Protein AF-A0A1X3DAI5-F1 (afdb_monomer_lite)

pLDDT: mean 75.9, std 15.2, range [42.44, 95.56]

Organism: NCBI:txid1931275

Sequence (171 aa):
MTIMQQTVLRLVSFFSVFVLSLSLSACGNAISAEERADYEKIGEAVKASGLNGDSQKEFEQKFAAARNNEEVSAVAFEAAEKLEIMASQLKAFQPQSEKGTIMHGHFLRGSSKGAALMRRFAEADGNDTQALKEIEAELETANQEIEQGLVLFIEMTARNILQTATDQNGK

Foldseek 3Di:
DDLLLVLQLLLLVLLQVLAVLLVPLDDFPPFDPLRNVLSVLLSVLLVQLVRHNCSSVVLNVQCVPDDDLLSNLVSLQNLLSSLVSSLVSLVVDDRDDPLSNLLSVLSNQLSVQSSVLSNQSSVDDPPPPVSSVVSSVSNVVSRVSNVVSSVSSCVSRVVRVVVVVVVVVVD

Radius of gyration: 17.98 Å; chains: 1; bounding box: 48×28×53 Å

Secondary structure (DSSP, 8-state):
--HHHHHHHHHHHHHHHHHHHHTTTT--TTS-HHHHHHHHHHHHHHHHTT--TTHHHHHHHHHHH--SHHHHHHHHHHHHHHHHHHHHHHHH---SSHHHHHHHHHHHHHHHHHHHHHHHHHHS-TT-HHHHHHHHHHHHHHHHHHHHHHHHHHHHHHHHHHHHHHHHS--

Structure (mmCIF, N/CA/C/O backbone):
data_AF-A0A1X3DAI5-F1
#
_entry.id   AF-A0A1X3DAI5-F1
#
loop_
_atom_s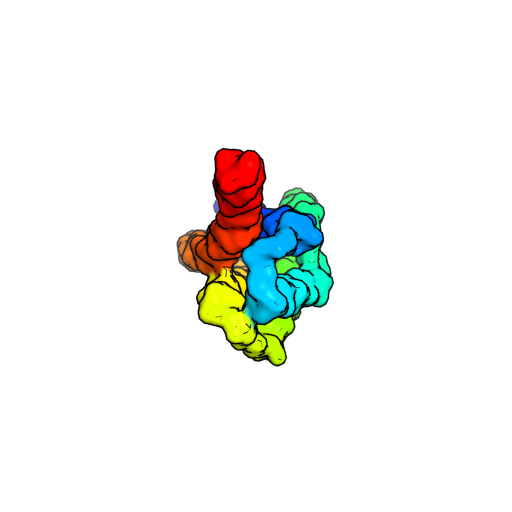ite.group_PDB
_atom_site.id
_atom_site.type_symbol
_atom_site.label_atom_id
_atom_site.label_alt_id
_atom_site.label_comp_id
_atom_site.label_asym_id
_atom_site.label_entity_id
_atom_site.label_seq_id
_atom_site.pdbx_PDB_ins_code
_atom_site.Cartn_x
_atom_site.Cartn_y
_atom_site.Cartn_z
_atom_site.occupancy
_atom_site.B_iso_or_equiv
_atom_site.auth_seq_id
_atom_site.auth_comp_id
_atom_site.auth_asym_id
_atom_site.auth_atom_id
_atom_site.pdbx_PDB_model_num
ATOM 1 N N . MET A 1 1 ? -4.116 13.380 22.086 1.00 50.62 1 MET A N 1
ATOM 2 C CA . MET A 1 1 ? -4.208 12.468 20.931 1.00 50.62 1 MET A CA 1
ATOM 3 C C . MET A 1 1 ? -4.112 11.058 21.483 1.00 50.62 1 MET A C 1
ATOM 5 O O . MET A 1 1 ? -3.209 10.816 22.276 1.00 50.62 1 MET A O 1
ATOM 9 N N . THR A 1 2 ? -5.091 10.195 21.218 1.00 58.91 2 THR A N 1
ATOM 10 C CA . THR A 1 2 ? -5.100 8.815 21.742 1.00 58.91 2 THR A CA 1
ATOM 11 C C . THR A 1 2 ? -4.140 7.931 20.938 1.00 58.91 2 THR A C 1
ATOM 13 O O . THR A 1 2 ? -3.831 8.262 19.795 1.00 58.91 2 THR A O 1
ATOM 16 N N . ILE A 1 3 ? -3.678 6.806 21.505 1.00 57.09 3 ILE A N 1
ATOM 17 C CA . ILE A 1 3 ? -2.836 5.823 20.784 1.00 57.09 3 ILE A CA 1
ATOM 18 C C . ILE A 1 3 ? -3.513 5.416 19.466 1.00 57.09 3 ILE A C 1
ATOM 20 O O . ILE A 1 3 ? -2.889 5.455 18.415 1.00 57.09 3 ILE A O 1
ATOM 24 N N . MET A 1 4 ? -4.828 5.190 19.509 1.00 54.03 4 MET A N 1
ATOM 25 C CA . MET A 1 4 ? -5.672 4.916 18.345 1.00 54.03 4 MET A CA 1
ATOM 26 C C . MET A 1 4 ? -5.568 5.991 17.246 1.00 54.03 4 MET A C 1
ATOM 28 O O . MET A 1 4 ? -5.364 5.657 16.086 1.00 54.03 4 MET A O 1
ATOM 32 N N . GLN A 1 5 ? -5.627 7.284 17.587 1.00 52.22 5 GLN A N 1
ATOM 33 C CA . GLN A 1 5 ? -5.475 8.374 16.607 1.00 52.22 5 GLN A CA 1
ATOM 34 C C . GLN A 1 5 ? -4.058 8.456 16.014 1.00 52.22 5 GLN A C 1
ATOM 36 O O . GLN A 1 5 ? -3.887 8.898 14.881 1.00 52.22 5 GLN A O 1
ATOM 41 N N . GLN A 1 6 ? -3.040 8.038 16.769 1.00 59.56 6 GLN A N 1
ATOM 42 C CA . GLN A 1 6 ? -1.635 8.099 16.367 1.00 59.56 6 GLN A CA 1
ATOM 43 C C . GLN A 1 6 ? -1.246 6.931 15.444 1.00 59.56 6 GLN A C 1
ATOM 45 O O . GLN A 1 6 ? -0.566 7.152 14.441 1.00 59.56 6 GLN A O 1
ATOM 50 N N . THR A 1 7 ? -1.747 5.723 15.725 1.00 58.25 7 THR A N 1
ATOM 51 C CA . THR A 1 7 ? -1.626 4.540 14.855 1.00 58.25 7 THR A CA 1
ATOM 52 C C . THR A 1 7 ? -2.315 4.782 13.510 1.00 58.25 7 THR A C 1
ATOM 54 O O . THR A 1 7 ? -1.754 4.499 12.456 1.00 58.25 7 THR A O 1
ATOM 57 N N . VAL A 1 8 ? -3.493 5.406 13.538 1.00 54.94 8 VAL A N 1
ATOM 58 C CA . VAL A 1 8 ? -4.277 5.762 12.350 1.00 54.94 8 VAL A CA 1
ATOM 59 C C . VAL A 1 8 ? -3.587 6.808 11.470 1.00 54.94 8 VAL A C 1
ATOM 61 O O . VAL A 1 8 ? -3.548 6.649 10.254 1.00 54.94 8 VAL A O 1
ATOM 64 N N . LEU A 1 9 ? -2.987 7.855 12.048 1.00 57.84 9 LEU A N 1
ATOM 65 C CA . LEU A 1 9 ? -2.268 8.856 11.250 1.00 57.84 9 LEU A CA 1
ATOM 66 C C . LEU A 1 9 ? -1.076 8.229 10.506 1.00 57.84 9 LEU A C 1
ATOM 68 O O . LEU A 1 9 ? -0.868 8.506 9.329 1.00 57.84 9 LEU A O 1
ATOM 72 N N . ARG A 1 10 ? -0.335 7.328 11.169 1.00 62.19 10 ARG A N 1
ATOM 73 C CA . ARG A 1 10 ? 0.775 6.582 10.550 1.00 62.19 10 ARG A CA 1
ATOM 74 C C . ARG A 1 10 ? 0.301 5.613 9.463 1.00 62.19 10 ARG A C 1
ATOM 76 O O . ARG A 1 10 ? 0.975 5.487 8.446 1.00 62.19 10 ARG A O 1
ATOM 83 N N . LEU A 1 11 ? -0.866 4.989 9.645 1.00 58.78 11 LEU A N 1
ATOM 84 C CA . LEU A 1 11 ? -1.534 4.136 8.648 1.00 58.78 11 LEU A CA 1
ATOM 85 C C . LEU A 1 11 ? -1.881 4.895 7.358 1.00 58.78 11 LEU A C 1
ATOM 87 O O . LEU A 1 11 ? -1.797 4.324 6.273 1.00 58.78 11 LEU A O 1
ATOM 91 N N . VAL A 1 12 ? -2.239 6.178 7.453 1.00 53.12 12 VAL A N 1
ATOM 92 C CA . VAL A 1 12 ? -2.705 6.969 6.304 1.00 53.12 12 VAL A CA 1
ATOM 93 C C . VAL A 1 12 ? -1.604 7.755 5.608 1.00 53.12 12 VAL A C 1
ATOM 95 O O . VAL A 1 12 ? -1.564 7.783 4.375 1.00 53.12 12 VAL A O 1
ATOM 98 N N . SER A 1 13 ? -0.691 8.368 6.371 1.00 55.00 13 SER A N 1
ATOM 99 C CA . SER A 1 13 ? 0.462 9.091 5.813 1.00 55.00 13 SER A CA 1
ATOM 100 C C . SER A 1 13 ? 1.354 8.196 4.949 1.00 55.00 13 SER A C 1
ATOM 102 O O . SER A 1 13 ? 2.213 8.679 4.221 1.00 55.00 13 SER A O 1
ATOM 104 N N . PHE A 1 14 ? 1.139 6.888 5.015 1.00 54.09 14 PHE A N 1
ATOM 105 C CA . PHE A 1 14 ? 1.876 5.912 4.260 1.00 54.09 14 PHE A CA 1
ATOM 106 C C . PHE A 1 14 ? 1.381 5.698 2.811 1.00 54.09 14 PHE A C 1
ATOM 108 O O . PHE A 1 14 ? 2.183 5.501 1.898 1.00 54.09 14 PHE A O 1
ATOM 115 N N . PHE A 1 15 ? 0.076 5.822 2.544 1.00 53.81 15 PHE A N 1
ATOM 116 C CA . PHE A 1 15 ? -0.482 5.597 1.197 1.00 53.81 15 PHE A CA 1
ATOM 117 C C . PHE A 1 15 ? -0.288 6.753 0.222 1.00 53.81 15 PHE A C 1
ATOM 119 O O . PHE A 1 15 ? -0.558 6.634 -0.969 1.00 53.81 15 PHE A O 1
ATOM 126 N N . SER A 1 16 ? 0.204 7.876 0.712 1.00 50.81 16 SER A N 1
ATOM 127 C CA . SER A 1 16 ? 0.260 9.133 -0.015 1.00 50.81 16 SER A CA 1
ATOM 128 C C . SER A 1 16 ? 1.533 9.380 -0.789 1.00 50.81 16 SER A C 1
ATOM 130 O O . SER A 1 16 ? 1.503 9.825 -1.938 1.00 50.81 16 SER A O 1
ATOM 132 N N . VAL A 1 17 ? 2.653 9.022 -0.167 1.00 51.19 17 VAL A N 1
ATOM 133 C CA . VAL A 1 17 ? 3.988 9.017 -0.760 1.00 51.19 17 VAL A CA 1
ATOM 134 C C . VAL A 1 17 ? 3.982 8.132 -2.012 1.00 51.19 17 VAL A C 1
ATOM 136 O O . VAL A 1 17 ? 4.620 8.439 -3.021 1.00 51.19 17 VAL A O 1
ATOM 139 N N . PHE A 1 18 ? 3.162 7.081 -1.980 1.00 55.34 18 PHE A N 1
ATOM 140 C CA . PHE A 1 18 ? 2.951 6.143 -3.068 1.00 55.34 18 PHE A CA 1
ATOM 141 C C . PHE A 1 18 ? 2.242 6.730 -4.299 1.00 55.34 18 PHE A C 1
ATOM 143 O O . PHE A 1 18 ? 2.578 6.359 -5.421 1.00 55.34 18 PHE A O 1
ATOM 150 N N . VAL A 1 19 ? 1.300 7.668 -4.146 1.00 55.62 19 VAL A N 1
ATOM 151 C CA . VAL A 1 19 ? 0.568 8.179 -5.318 1.00 55.62 19 VAL A CA 1
ATOM 152 C C . VAL A 1 19 ? 1.207 9.421 -5.942 1.00 55.62 19 VAL A C 1
ATOM 154 O O . VAL A 1 19 ? 1.168 9.605 -7.163 1.00 55.62 19 VAL A O 1
ATOM 157 N N . LEU A 1 20 ? 1.881 10.244 -5.137 1.00 50.94 20 LEU A N 1
ATOM 158 C CA . LEU A 1 20 ? 2.673 11.372 -5.642 1.00 50.94 20 LEU A CA 1
ATOM 159 C C . LEU A 1 20 ? 3.812 10.912 -6.568 1.00 50.94 20 LEU A C 1
ATOM 161 O O . LEU A 1 20 ? 4.095 11.559 -7.572 1.00 50.94 20 LEU A O 1
ATOM 165 N N . SER A 1 21 ? 4.415 9.761 -6.281 1.00 53.50 21 SER A N 1
ATOM 166 C CA . SER A 1 21 ? 5.509 9.172 -7.063 1.00 53.50 21 SER A CA 1
ATOM 167 C C . SER A 1 21 ? 5.053 8.564 -8.398 1.00 53.50 21 SER A C 1
ATOM 169 O O . SER A 1 21 ? 5.738 8.731 -9.403 1.00 53.50 21 SER A O 1
ATOM 171 N N . LEU A 1 22 ? 3.861 7.966 -8.469 1.00 53.69 22 LEU A N 1
ATOM 172 C CA . LEU A 1 22 ? 3.293 7.437 -9.725 1.00 53.69 22 LEU A CA 1
ATOM 173 C C . LEU A 1 22 ? 2.755 8.520 -10.667 1.00 53.69 22 LEU A C 1
ATOM 175 O O . LEU A 1 22 ? 2.555 8.287 -11.858 1.00 53.69 22 LEU A O 1
ATOM 179 N N . SER A 1 23 ? 2.536 9.724 -10.142 1.00 49.44 23 SER A N 1
ATOM 180 C CA . SER A 1 23 ? 2.170 10.899 -10.937 1.00 49.44 23 SER A CA 1
ATOM 181 C C . SER A 1 23 ? 3.362 11.459 -11.732 1.00 49.44 23 SER A C 1
ATOM 183 O O . SER A 1 23 ? 3.168 12.193 -12.699 1.00 49.44 23 SER A O 1
ATOM 185 N N . LEU A 1 24 ? 4.598 11.112 -11.349 1.00 49.22 24 LEU A N 1
ATOM 186 C CA . LEU A 1 24 ? 5.840 11.628 -11.940 1.00 49.22 24 LEU A CA 1
ATOM 187 C C . LEU A 1 24 ? 6.337 10.818 -13.161 1.00 49.22 24 LEU A C 1
ATOM 189 O O . LEU A 1 24 ? 7.351 11.172 -13.758 1.00 49.22 24 LEU A O 1
ATOM 193 N N . SER A 1 25 ? 5.636 9.756 -13.578 1.00 50.66 25 SER A N 1
ATOM 194 C CA . SER A 1 25 ? 6.167 8.733 -14.502 1.00 50.66 25 SER A CA 1
ATOM 195 C C . SER A 1 25 ? 5.997 8.986 -16.010 1.00 50.66 25 SER A C 1
ATOM 197 O O . SER A 1 25 ? 6.314 8.099 -16.797 1.00 50.66 25 SER A O 1
ATOM 199 N N . ALA A 1 26 ? 5.509 10.143 -16.468 1.00 44.69 26 ALA A N 1
ATOM 200 C CA . ALA A 1 26 ? 5.225 10.336 -17.903 1.00 44.69 26 ALA A CA 1
ATOM 201 C C . ALA A 1 26 ? 6.373 10.947 -18.737 1.00 44.69 26 ALA A C 1
ATOM 203 O O . ALA A 1 26 ? 6.236 11.060 -19.955 1.00 44.69 26 ALA A O 1
ATOM 204 N N . CYS A 1 27 ? 7.503 11.336 -18.136 1.00 46.62 27 CYS A N 1
ATOM 205 C CA . CYS A 1 27 ? 8.513 12.151 -18.825 1.00 46.62 27 CYS A CA 1
ATOM 206 C C . CYS A 1 27 ? 9.932 11.564 -18.721 1.00 46.62 27 CYS A C 1
ATOM 208 O O . CYS A 1 27 ? 10.752 12.037 -17.938 1.00 46.62 27 CYS A O 1
ATOM 210 N N . GLY A 1 28 ? 10.265 10.564 -19.543 1.00 45.03 28 GLY A N 1
ATOM 211 C CA . GLY A 1 28 ? 11.659 10.138 -19.704 1.00 45.03 28 GLY A CA 1
ATOM 212 C C . GLY A 1 28 ? 11.916 9.331 -20.974 1.00 45.03 28 GLY A C 1
ATOM 213 O O . GLY A 1 28 ? 11.310 8.287 -21.181 1.00 45.03 28 GLY A O 1
ATOM 214 N N . ASN A 1 29 ? 12.847 9.796 -21.810 1.00 50.28 29 ASN A N 1
ATOM 215 C CA . ASN A 1 29 ? 13.205 9.188 -23.101 1.00 50.28 29 ASN A CA 1
ATOM 216 C C . ASN A 1 29 ? 14.272 8.069 -22.989 1.00 50.28 29 ASN A C 1
ATOM 218 O O . ASN A 1 29 ? 14.832 7.677 -24.008 1.00 50.28 29 ASN A O 1
ATOM 222 N N . ALA A 1 30 ? 14.582 7.575 -21.780 1.00 53.69 30 ALA A N 1
ATOM 223 C CA . ALA A 1 30 ? 15.741 6.703 -21.514 1.00 53.69 30 ALA A CA 1
ATOM 224 C C . ALA A 1 30 ? 15.440 5.411 -20.717 1.00 53.69 30 ALA A C 1
ATOM 226 O O . ALA A 1 30 ? 16.368 4.753 -20.255 1.00 53.69 30 ALA A O 1
ATOM 227 N N . ILE A 1 31 ? 14.168 5.038 -20.549 1.00 69.00 31 ILE A N 1
ATOM 228 C CA . ILE A 1 31 ? 13.771 3.725 -20.006 1.00 69.00 31 ILE A CA 1
ATOM 229 C C . ILE A 1 31 ? 13.581 2.729 -21.153 1.00 69.00 31 ILE A C 1
ATOM 231 O O . ILE A 1 31 ? 13.141 3.123 -22.239 1.00 69.00 31 ILE A O 1
ATOM 235 N N . SER A 1 32 ? 13.916 1.452 -20.944 1.00 76.00 32 SER A N 1
ATOM 236 C CA . SER A 1 32 ? 13.644 0.433 -21.965 1.00 76.00 32 SER A CA 1
ATOM 237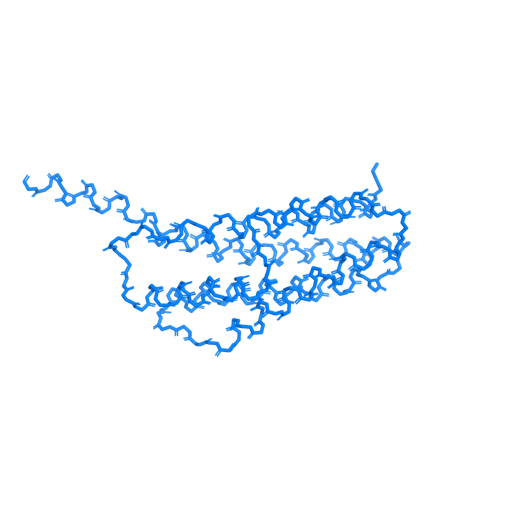 C C . SER A 1 32 ? 12.131 0.313 -22.208 1.00 76.00 32 SER A C 1
ATOM 239 O O . SER A 1 32 ? 11.316 0.682 -21.358 1.00 76.00 32 SER A O 1
ATOM 241 N N . ALA A 1 33 ? 11.730 -0.202 -23.374 1.00 80.38 33 ALA A N 1
ATOM 242 C CA . ALA A 1 33 ? 10.311 -0.427 -23.661 1.00 80.38 33 ALA A CA 1
ATOM 243 C C . ALA A 1 33 ? 9.660 -1.380 -22.637 1.00 80.38 33 ALA A C 1
ATOM 245 O O . ALA A 1 33 ? 8.508 -1.179 -22.261 1.00 80.38 33 ALA A O 1
ATOM 246 N N . GLU A 1 34 ? 10.419 -2.367 -22.154 1.00 84.50 34 GLU A N 1
ATOM 247 C CA . GLU A 1 34 ? 9.996 -3.327 -21.127 1.00 84.50 34 GLU A CA 1
ATOM 248 C C . GLU A 1 34 ? 9.825 -2.647 -19.762 1.00 84.50 34 GLU A C 1
ATOM 250 O O . GLU A 1 34 ? 8.784 -2.792 -19.129 1.00 84.50 34 GLU A O 1
ATOM 255 N N . GLU A 1 35 ? 10.800 -1.831 -19.338 1.00 81.62 35 GLU A N 1
ATOM 256 C CA . GLU A 1 35 ? 10.710 -1.056 -18.093 1.00 81.62 35 GLU A CA 1
ATOM 257 C C . GLU A 1 35 ? 9.497 -0.111 -18.136 1.00 81.62 35 GLU A C 1
ATOM 259 O O . GLU A 1 35 ? 8.737 -0.025 -17.173 1.00 81.62 35 GLU A O 1
ATOM 264 N N . ARG A 1 36 ? 9.259 0.546 -19.280 1.00 79.19 36 ARG A N 1
ATOM 265 C CA . ARG A 1 36 ? 8.082 1.397 -19.500 1.00 79.19 36 ARG A CA 1
ATOM 266 C C . ARG A 1 36 ? 6.766 0.637 -19.368 1.00 79.19 36 ARG A C 1
ATOM 268 O O . ARG A 1 36 ? 5.862 1.126 -18.694 1.00 79.19 36 ARG A O 1
ATOM 275 N N . ALA A 1 37 ? 6.662 -0.532 -19.992 1.00 84.56 37 ALA A N 1
ATOM 276 C CA . ALA A 1 37 ? 5.465 -1.359 -19.906 1.00 84.56 37 ALA A CA 1
ATOM 277 C C . ALA A 1 37 ? 5.192 -1.805 -18.459 1.00 84.56 37 ALA A C 1
ATOM 279 O O . ALA A 1 37 ? 4.051 -1.724 -17.999 1.00 84.56 37 ALA A O 1
ATOM 280 N N . ASP A 1 38 ? 6.234 -2.199 -17.719 1.00 86.94 38 ASP A N 1
ATOM 281 C CA . ASP A 1 38 ? 6.124 -2.578 -16.306 1.00 86.94 38 ASP A CA 1
ATOM 282 C C . ASP A 1 38 ? 5.616 -1.411 -15.445 1.00 86.94 38 ASP A C 1
ATOM 284 O O . ASP A 1 38 ? 4.745 -1.595 -14.592 1.00 86.94 38 ASP A O 1
ATOM 288 N N . TYR A 1 39 ? 6.096 -0.189 -15.696 1.00 79.69 39 TYR A N 1
ATOM 289 C CA . TYR A 1 39 ? 5.608 1.003 -14.999 1.00 79.69 39 TYR A CA 1
ATOM 290 C C . TYR A 1 39 ? 4.160 1.325 -15.289 1.00 79.69 39 TYR A C 1
ATOM 292 O O . TYR A 1 39 ? 3.403 1.622 -14.366 1.00 79.69 39 TYR A O 1
ATOM 300 N N . GLU A 1 40 ? 3.781 1.311 -16.565 1.00 81.75 40 GLU A N 1
ATOM 301 C CA . GLU A 1 40 ? 2.415 1.610 -16.972 1.00 81.75 40 GLU A CA 1
ATOM 302 C C . GLU A 1 40 ? 1.455 0.619 -16.303 1.00 81.75 40 GLU A C 1
ATOM 304 O O . GLU A 1 40 ? 0.439 1.040 -15.752 1.00 81.75 40 GLU A O 1
ATOM 309 N N . LYS A 1 41 ? 1.837 -0.662 -16.208 1.00 87.38 41 LYS A N 1
ATOM 310 C CA . LYS A 1 41 ? 1.068 -1.697 -15.501 1.00 87.38 41 LYS A CA 1
ATOM 311 C C . LYS A 1 41 ? 0.972 -1.471 -13.994 1.00 87.38 41 LYS A C 1
ATOM 313 O O . LYS A 1 41 ? -0.109 -1.622 -13.425 1.00 87.38 41 LYS A O 1
ATOM 318 N N . ILE A 1 42 ? 2.060 -1.069 -13.338 1.00 84.25 42 ILE A N 1
ATOM 319 C CA . ILE A 1 42 ? 2.022 -0.710 -11.911 1.00 84.25 42 ILE A CA 1
ATOM 320 C C . ILE A 1 42 ? 1.130 0.516 -11.701 1.00 84.25 42 ILE A C 1
ATOM 322 O O . ILE A 1 42 ? 0.275 0.507 -10.821 1.00 84.25 42 ILE A O 1
ATOM 326 N N . GLY A 1 43 ? 1.259 1.548 -12.535 1.00 80.12 43 GLY A N 1
ATOM 327 C CA . GLY A 1 43 ? 0.408 2.735 -12.478 1.00 80.12 43 GLY A CA 1
ATOM 328 C C . GLY A 1 43 ? -1.072 2.420 -12.724 1.00 80.12 43 GLY A C 1
ATOM 329 O O . GLY A 1 43 ? -1.940 2.973 -12.049 1.00 80.12 43 GLY A O 1
ATOM 330 N N . GLU A 1 44 ? -1.381 1.508 -13.648 1.00 85.25 44 GLU A N 1
ATOM 331 C CA . GLU A 1 44 ? -2.735 0.987 -13.876 1.00 85.25 44 GLU A CA 1
ATOM 332 C C . GLU A 1 44 ? -3.293 0.283 -12.634 1.00 85.25 44 GLU A C 1
ATOM 334 O O . GLU A 1 44 ? -4.436 0.548 -12.262 1.00 85.25 44 GLU A O 1
ATOM 339 N N . ALA A 1 45 ? -2.494 -0.545 -11.951 1.00 87.62 45 ALA A N 1
ATOM 340 C CA . ALA A 1 45 ? -2.909 -1.224 -10.721 1.00 87.62 45 ALA A CA 1
ATOM 341 C C . ALA A 1 45 ? -3.317 -0.237 -9.614 1.00 87.62 45 ALA A C 1
ATOM 343 O O . ALA A 1 45 ? -4.264 -0.484 -8.866 1.00 87.62 45 ALA A O 1
ATOM 344 N N . VAL A 1 46 ? -2.641 0.908 -9.540 1.00 81.50 46 VAL A N 1
ATOM 345 C CA . VAL A 1 46 ? -2.931 1.962 -8.555 1.00 81.50 46 VAL A CA 1
ATOM 346 C C . VAL A 1 46 ? -4.131 2.803 -8.945 1.00 81.50 46 VAL A C 1
ATOM 348 O O . VAL A 1 46 ? -4.972 3.120 -8.110 1.00 81.50 46 VAL A O 1
ATOM 351 N N . LYS A 1 47 ? -4.279 3.116 -10.232 1.00 83.19 47 LYS A N 1
ATOM 352 C CA . LYS A 1 47 ? -5.504 3.757 -10.721 1.00 83.19 47 LYS A CA 1
ATOM 353 C C . LYS A 1 47 ? -6.722 2.870 -10.464 1.00 83.19 47 LYS A C 1
ATOM 355 O O . LYS A 1 47 ? -7.759 3.373 -10.044 1.00 83.19 47 LYS A O 1
ATOM 360 N N . ALA A 1 48 ? -6.588 1.561 -10.671 1.00 88.25 48 ALA A N 1
ATOM 361 C CA . ALA A 1 48 ? -7.657 0.593 -10.457 1.00 88.25 48 ALA A CA 1
ATOM 362 C C . ALA A 1 48 ? -8.074 0.466 -8.983 1.00 88.25 48 ALA A C 1
ATOM 364 O O . ALA A 1 48 ? -9.252 0.240 -8.717 1.00 88.25 48 ALA A O 1
ATOM 365 N N . SER A 1 49 ? -7.161 0.662 -8.023 1.00 85.94 49 SER A N 1
ATOM 366 C CA . SER A 1 49 ? -7.531 0.730 -6.600 1.00 85.94 49 SER A CA 1
ATOM 367 C C . SER A 1 49 ? -8.247 2.023 -6.211 1.00 85.94 49 SER A C 1
ATOM 369 O O . SER A 1 49 ? -8.788 2.134 -5.108 1.00 85.94 49 SER A O 1
ATOM 371 N N . GLY A 1 50 ? -8.264 3.022 -7.095 1.00 84.38 50 GLY A N 1
ATOM 372 C CA . GLY A 1 50 ? -8.804 4.341 -6.796 1.00 84.38 50 GLY A CA 1
ATOM 373 C C . GLY A 1 50 ? -7.994 5.080 -5.730 1.00 84.38 50 GLY A C 1
ATOM 374 O O . GLY A 1 50 ? -8.573 5.896 -5.012 1.00 84.38 50 GLY A O 1
ATOM 375 N N . LEU A 1 51 ? -6.701 4.759 -5.589 1.00 79.69 51 LEU A N 1
ATOM 376 C CA . LEU A 1 51 ? -5.732 5.571 -4.856 1.00 79.69 51 LEU A CA 1
ATOM 377 C C . LEU A 1 51 ? -5.200 6.666 -5.794 1.00 79.69 51 LEU A C 1
ATOM 379 O O . LEU A 1 51 ? -4.814 6.400 -6.932 1.00 79.69 51 LEU A O 1
ATOM 383 N N . ASN A 1 52 ? -5.208 7.911 -5.328 1.00 74.94 52 ASN A N 1
ATOM 384 C CA . ASN A 1 52 ? -4.798 9.108 -6.064 1.00 74.94 52 ASN A CA 1
ATOM 385 C C . ASN A 1 52 ? -3.924 10.023 -5.169 1.00 74.94 52 ASN A C 1
ATOM 387 O O . ASN A 1 52 ? -3.712 9.736 -3.990 1.00 74.94 52 ASN A O 1
ATOM 391 N N . GLY A 1 53 ? -3.392 11.118 -5.728 1.00 68.81 53 GLY A N 1
ATOM 392 C CA . GLY A 1 53 ? -2.474 12.022 -5.016 1.00 68.81 53 GLY A CA 1
ATOM 393 C C . GLY A 1 53 ? -3.082 12.677 -3.771 1.00 68.81 53 GLY A C 1
ATOM 394 O O . GLY A 1 53 ? -2.349 13.056 -2.862 1.00 68.81 53 GLY A O 1
ATOM 395 N N . ASP A 1 54 ? -4.412 12.747 -3.704 1.00 75.25 54 ASP A N 1
ATOM 396 C CA . ASP A 1 54 ? -5.172 13.302 -2.588 1.00 75.25 54 ASP A CA 1
ATOM 397 C C . ASP A 1 54 ? -5.630 12.235 -1.584 1.00 75.25 54 ASP A C 1
ATOM 399 O O . ASP A 1 54 ? -6.071 12.588 -0.488 1.00 75.25 54 ASP A O 1
ATOM 403 N N . SER A 1 55 ? -5.482 10.938 -1.889 1.00 76.94 55 SER A N 1
ATOM 404 C CA . SER A 1 55 ? -5.972 9.854 -1.028 1.00 76.94 55 SER A CA 1
ATOM 405 C C . SER A 1 55 ? -5.404 9.908 0.390 1.00 76.94 55 SER A C 1
ATOM 407 O O . SER A 1 55 ? -6.113 9.547 1.325 1.00 76.94 55 SER A O 1
ATOM 409 N N . GLN A 1 56 ? -4.186 10.435 0.587 1.00 74.44 56 GLN A N 1
ATOM 410 C CA . GLN A 1 56 ? -3.672 10.735 1.934 1.00 74.44 56 GLN A CA 1
ATOM 411 C C . GLN A 1 56 ? -4.653 11.564 2.736 1.00 74.44 56 GLN A C 1
ATOM 413 O O . GLN A 1 56 ? -5.054 11.228 3.842 1.00 74.44 56 GLN A O 1
ATOM 418 N N . LYS A 1 57 ? -4.985 12.706 2.149 1.00 75.75 57 LYS A N 1
ATOM 419 C CA . LYS A 1 57 ? -5.671 13.791 2.800 1.00 75.75 57 LYS A CA 1
ATOM 420 C C . LYS A 1 57 ? -7.122 13.396 2.984 1.00 75.75 57 LYS A C 1
ATOM 422 O O . LYS A 1 57 ? -7.694 13.690 4.025 1.00 75.75 57 LYS A O 1
ATOM 427 N N . GLU A 1 58 ? -7.689 12.689 2.009 1.00 82.56 58 GLU A N 1
ATOM 428 C CA . GLU A 1 58 ? -9.017 12.091 2.110 1.00 82.56 58 GLU A CA 1
ATOM 429 C C . GLU A 1 58 ? -9.110 11.141 3.306 1.00 82.56 58 GLU A C 1
ATOM 431 O O . GLU A 1 58 ? -9.992 11.304 4.148 1.00 82.56 58 GLU A O 1
ATOM 436 N N . PHE A 1 59 ? -8.191 10.180 3.428 1.00 80.94 59 PHE A N 1
ATOM 437 C CA . PHE A 1 59 ? -8.203 9.250 4.552 1.00 80.94 59 PHE A CA 1
ATOM 438 C C . PHE A 1 59 ? -7.890 9.953 5.882 1.00 80.94 59 PHE A C 1
ATOM 440 O O . PHE A 1 59 ? -8.575 9.690 6.866 1.00 80.94 59 PHE A O 1
ATOM 447 N N . GLU A 1 60 ? -6.952 10.905 5.923 1.00 78.12 60 GLU A N 1
ATOM 448 C CA . GLU A 1 60 ? -6.637 11.684 7.130 1.00 78.12 60 GLU A CA 1
ATOM 449 C C . GLU A 1 60 ? -7.873 12.446 7.614 1.00 78.12 60 GLU A C 1
ATOM 451 O O . GLU A 1 60 ? -8.185 12.442 8.804 1.00 78.12 60 GLU A O 1
ATOM 456 N N . GLN A 1 61 ? -8.623 13.051 6.689 1.00 83.50 61 GLN A N 1
ATOM 457 C CA . GLN A 1 61 ? -9.875 13.738 6.991 1.00 83.50 61 GLN A CA 1
ATOM 458 C C . GLN A 1 61 ? -10.962 12.774 7.466 1.00 83.50 61 GLN A C 1
ATOM 460 O O . GLN A 1 61 ? -11.632 13.075 8.452 1.00 83.50 61 GLN A O 1
ATOM 465 N N . LYS A 1 62 ? -11.133 11.623 6.805 1.00 85.94 62 LYS A N 1
ATOM 466 C CA . LYS A 1 62 ? -12.118 10.603 7.201 1.00 85.94 62 LYS A CA 1
ATOM 467 C C . LYS A 1 62 ? -11.848 10.080 8.608 1.00 85.94 62 LYS A C 1
ATOM 469 O O . LYS A 1 62 ? -12.756 10.042 9.432 1.00 85.94 62 LYS A O 1
ATOM 474 N N . PHE A 1 63 ? -10.595 9.758 8.913 1.00 81.62 63 PHE A N 1
ATOM 475 C CA . PHE A 1 63 ? -10.200 9.303 10.240 1.00 81.62 63 PHE A CA 1
ATOM 476 C C . PHE A 1 63 ? -10.286 10.400 11.305 1.00 81.62 63 PHE A C 1
ATOM 478 O O . PHE A 1 63 ? -10.680 10.119 12.432 1.00 81.62 63 PHE A O 1
ATOM 485 N N . ALA A 1 64 ? -9.962 11.651 10.969 1.00 81.81 64 ALA A N 1
ATOM 486 C CA . ALA A 1 64 ? -10.141 12.776 11.887 1.00 81.81 64 ALA A CA 1
ATOM 487 C C . ALA A 1 64 ? -11.623 13.091 12.155 1.00 81.81 64 ALA A C 1
ATOM 489 O O . ALA A 1 64 ? -11.963 13.578 13.234 1.00 81.81 64 ALA A O 1
ATOM 490 N N . ALA A 1 65 ? -12.499 12.833 11.180 1.00 86.31 65 ALA A N 1
ATOM 491 C CA . ALA A 1 65 ? -13.940 13.025 11.302 1.00 86.31 65 ALA A CA 1
ATOM 492 C C . ALA A 1 65 ? -14.644 11.883 12.053 1.00 86.31 65 ALA A C 1
ATOM 494 O O . ALA A 1 65 ? -15.743 12.110 12.565 1.00 86.31 65 ALA A O 1
ATOM 495 N N . ALA A 1 66 ? -14.024 10.700 12.133 1.00 85.25 66 ALA A N 1
ATOM 496 C CA . ALA A 1 66 ? -14.563 9.540 12.830 1.00 85.25 66 ALA A CA 1
ATOM 497 C C . ALA A 1 66 ? -14.711 9.812 14.339 1.00 85.25 66 ALA A C 1
ATOM 499 O O . ALA A 1 66 ? -13.780 10.251 15.018 1.00 85.25 66 ALA A O 1
ATOM 500 N N . ARG A 1 67 ? -15.906 9.559 14.875 1.00 85.31 67 ARG A N 1
ATOM 501 C CA . ARG A 1 67 ? -16.313 9.896 16.250 1.00 85.31 67 ARG A CA 1
ATOM 502 C C . ARG A 1 67 ? -16.357 8.697 17.184 1.00 85.31 67 ARG A C 1
ATOM 504 O O . ARG A 1 67 ? -16.477 8.871 18.395 1.00 85.31 67 ARG A O 1
ATOM 511 N N . ASN A 1 68 ? -16.316 7.493 16.630 1.00 83.69 68 ASN A N 1
ATOM 512 C CA . ASN A 1 68 ? -16.415 6.239 17.359 1.00 83.69 68 ASN A CA 1
ATOM 513 C C . ASN A 1 68 ? -15.582 5.150 16.663 1.00 83.69 68 ASN A C 1
ATOM 515 O O . ASN A 1 68 ? -15.094 5.339 15.549 1.00 83.69 68 ASN A O 1
ATOM 519 N N . ASN A 1 69 ? -15.420 4.012 17.337 1.00 80.81 69 ASN A N 1
ATOM 520 C CA . ASN A 1 69 ? -14.595 2.913 16.837 1.00 80.81 69 ASN A CA 1
ATOM 521 C C . ASN A 1 69 ? -15.176 2.273 15.567 1.00 80.81 69 ASN A C 1
ATOM 523 O O . ASN A 1 69 ? -14.409 1.854 14.715 1.00 80.81 69 ASN A O 1
ATOM 527 N N . GLU A 1 70 ? -16.501 2.239 15.407 1.00 87.25 70 GLU A N 1
ATOM 528 C CA . GLU A 1 70 ? -17.149 1.674 14.215 1.00 87.25 70 GLU A CA 1
ATOM 529 C C . GLU A 1 70 ? -16.816 2.487 12.956 1.00 87.25 70 GLU A C 1
ATOM 531 O O . GLU A 1 70 ? -16.448 1.925 11.927 1.00 87.25 70 GLU A O 1
ATOM 536 N N . GLU A 1 71 ? -16.852 3.817 13.053 1.00 89.06 71 GLU A N 1
ATOM 537 C CA . GLU A 1 71 ? -16.444 4.721 11.976 1.00 89.06 71 GLU A CA 1
ATOM 538 C C . GLU A 1 71 ? -14.944 4.594 11.674 1.00 89.06 71 GLU A C 1
ATOM 540 O O . GLU A 1 71 ? -14.557 4.558 10.508 1.00 89.06 71 GLU A O 1
ATOM 545 N N . VAL A 1 72 ? -14.093 4.466 12.699 1.00 83.62 72 VAL A N 1
ATOM 546 C CA . VAL A 1 72 ? -12.651 4.219 12.514 1.00 83.62 72 VAL A CA 1
ATOM 547 C C . VAL A 1 72 ? -12.413 2.895 11.778 1.00 83.62 72 VAL A C 1
ATOM 549 O O . VAL A 1 72 ? -11.654 2.864 10.807 1.00 83.62 72 VAL A O 1
ATOM 552 N N . SER A 1 73 ? -13.092 1.822 12.184 1.00 85.88 73 SER A N 1
ATOM 553 C CA . SER A 1 73 ? -13.018 0.518 11.522 1.00 85.88 73 SER A CA 1
ATOM 554 C C . SER A 1 73 ? -13.518 0.578 10.081 1.00 85.88 73 SER A C 1
ATOM 556 O O . SER A 1 73 ? -12.884 0.007 9.199 1.00 85.88 73 SER A O 1
ATOM 558 N N . ALA A 1 74 ? -14.603 1.306 9.803 1.00 90.44 74 ALA A N 1
ATOM 559 C CA . ALA A 1 74 ? -15.129 1.462 8.447 1.00 90.44 74 ALA A CA 1
ATOM 560 C C . ALA A 1 74 ? -14.123 2.148 7.508 1.00 90.44 74 ALA A C 1
ATOM 562 O O . ALA A 1 74 ? -13.917 1.693 6.382 1.00 90.44 74 ALA A O 1
ATOM 563 N N . VAL A 1 75 ? -13.448 3.204 7.975 1.00 87.81 75 VAL A N 1
ATOM 564 C CA . VAL A 1 75 ? -12.411 3.887 7.182 1.00 87.81 75 VAL A CA 1
ATOM 565 C C . VAL A 1 75 ? -11.197 2.974 6.960 1.00 87.81 75 VAL A C 1
ATOM 567 O O . VAL A 1 75 ? -10.644 2.943 5.860 1.00 87.81 75 VAL A O 1
ATOM 570 N N . ALA A 1 76 ? -10.806 2.185 7.964 1.00 85.81 76 ALA A N 1
ATOM 571 C CA . ALA A 1 76 ? -9.736 1.199 7.824 1.00 85.81 76 ALA A CA 1
ATOM 572 C C . ALA A 1 76 ? -10.096 0.065 6.846 1.00 85.81 76 ALA A C 1
ATOM 574 O O . ALA A 1 76 ? -9.256 -0.327 6.036 1.00 85.81 76 ALA A O 1
ATOM 575 N N . PHE A 1 77 ? -11.344 -0.414 6.851 1.00 90.75 77 PHE A N 1
ATOM 576 C CA . PHE A 1 77 ? -11.833 -1.373 5.857 1.00 90.75 77 PHE A CA 1
ATOM 577 C C . PHE A 1 77 ? -11.786 -0.801 4.440 1.00 90.75 77 PHE A C 1
ATOM 579 O O . PHE A 1 77 ? -11.304 -1.479 3.537 1.00 90.75 77 PHE A O 1
ATOM 586 N N . GLU A 1 78 ? -12.202 0.452 4.244 1.00 90.38 78 GLU A N 1
ATOM 587 C CA . GLU A 1 78 ? -12.108 1.109 2.936 1.00 90.38 78 GLU A CA 1
ATOM 588 C C . GLU A 1 78 ? -10.650 1.175 2.443 1.00 90.38 78 GLU A C 1
ATOM 590 O O . GLU A 1 78 ? -10.361 0.874 1.283 1.00 90.38 78 GLU A O 1
ATOM 595 N N . ALA A 1 79 ? -9.710 1.535 3.322 1.00 85.19 79 ALA A N 1
ATOM 596 C CA . ALA A 1 79 ? -8.288 1.543 2.986 1.00 85.19 79 ALA A CA 1
ATOM 597 C C . ALA A 1 79 ? -7.771 0.133 2.638 1.00 85.19 79 ALA A C 1
ATOM 599 O O . ALA A 1 79 ? -7.035 -0.027 1.659 1.00 85.19 79 ALA A O 1
ATOM 600 N N . ALA A 1 80 ? -8.191 -0.892 3.391 1.00 89.50 80 ALA A N 1
ATOM 601 C CA . ALA A 1 80 ? -7.851 -2.286 3.117 1.00 89.50 80 ALA A CA 1
ATOM 602 C C . ALA A 1 80 ? -8.332 -2.733 1.730 1.00 89.50 80 ALA A C 1
ATOM 604 O O . ALA A 1 80 ? -7.553 -3.299 0.969 1.00 89.50 80 ALA A O 1
ATOM 605 N N . GLU A 1 81 ? -9.581 -2.436 1.368 1.00 92.88 81 GLU A N 1
ATOM 606 C CA . GLU A 1 81 ? -10.166 -2.838 0.083 1.00 92.88 81 GLU A CA 1
ATOM 607 C C . GLU A 1 81 ? -9.413 -2.242 -1.107 1.00 92.88 81 GLU A C 1
ATOM 609 O O . GLU A 1 81 ? -9.111 -2.943 -2.076 1.00 92.88 81 GLU A O 1
ATOM 614 N N . LYS A 1 82 ? -9.035 -0.961 -1.028 1.00 89.94 82 LYS A N 1
ATOM 615 C CA . LYS A 1 82 ? -8.211 -0.335 -2.072 1.00 89.94 82 LYS A CA 1
ATOM 616 C C . LYS A 1 82 ? -6.874 -1.060 -2.229 1.00 89.94 82 LYS A C 1
ATOM 618 O O . LYS A 1 82 ? -6.422 -1.312 -3.347 1.00 89.94 82 LYS A O 1
ATOM 623 N N . LEU A 1 83 ? -6.247 -1.448 -1.124 1.00 87.62 83 LEU A N 1
ATOM 624 C CA . LEU A 1 83 ? -4.981 -2.174 -1.163 1.00 87.62 83 LEU A CA 1
ATOM 625 C C . LEU A 1 83 ? -5.111 -3.593 -1.686 1.00 87.62 83 LEU A C 1
ATOM 627 O O . LEU A 1 83 ? -4.238 -4.050 -2.419 1.00 87.62 83 LEU A O 1
ATOM 631 N N . GLU A 1 84 ? -6.202 -4.272 -1.353 1.00 93.94 84 GLU A N 1
ATOM 632 C CA . GLU A 1 84 ? -6.531 -5.590 -1.888 1.00 93.94 84 GLU A CA 1
ATOM 633 C C . GLU A 1 84 ? -6.729 -5.523 -3.402 1.00 93.94 84 GLU A C 1
ATOM 635 O O . GLU A 1 84 ? -6.194 -6.368 -4.123 1.00 93.94 84 GLU A O 1
ATOM 640 N N . ILE A 1 85 ? -7.419 -4.490 -3.898 1.00 93.12 85 ILE A N 1
ATOM 641 C CA . ILE A 1 85 ? -7.560 -4.250 -5.337 1.00 93.12 85 ILE A CA 1
ATOM 642 C C . ILE A 1 85 ? -6.183 -4.044 -5.967 1.00 93.12 85 ILE A C 1
ATOM 644 O O . ILE A 1 85 ? -5.855 -4.736 -6.929 1.00 93.12 85 ILE A O 1
ATOM 648 N N . MET A 1 86 ? -5.351 -3.159 -5.412 1.00 88.88 86 MET A N 1
ATOM 649 C CA . MET A 1 86 ? -4.002 -2.921 -5.929 1.00 88.88 86 MET A CA 1
ATOM 650 C C . MET A 1 86 ? -3.174 -4.213 -5.948 1.00 88.88 86 MET A C 1
ATOM 652 O O . MET A 1 86 ? -2.621 -4.574 -6.984 1.00 88.88 86 MET A O 1
ATOM 656 N N . ALA A 1 87 ? -3.117 -4.942 -4.833 1.00 92.00 87 ALA A N 1
ATOM 657 C CA . ALA A 1 87 ? -2.378 -6.194 -4.721 1.00 92.00 87 ALA A CA 1
ATOM 658 C C . ALA A 1 87 ? -2.892 -7.248 -5.713 1.00 92.00 87 ALA A C 1
ATOM 660 O O . ALA A 1 87 ? -2.099 -7.976 -6.305 1.00 92.00 87 ALA A O 1
ATOM 661 N N . SER A 1 88 ? -4.208 -7.324 -5.922 1.00 95.56 88 SER A N 1
ATOM 662 C CA . SER A 1 88 ? -4.829 -8.211 -6.908 1.00 95.56 88 SER A CA 1
ATOM 663 C C . SER A 1 88 ? -4.400 -7.858 -8.335 1.00 95.56 88 SER A C 1
ATOM 665 O O . SER A 1 88 ? -3.965 -8.734 -9.083 1.00 95.56 88 SER A O 1
ATOM 667 N N . GLN A 1 89 ? -4.422 -6.571 -8.689 1.00 93.12 89 GLN A N 1
ATOM 668 C CA . GLN A 1 89 ? -3.969 -6.091 -9.997 1.00 93.12 89 GLN A CA 1
ATOM 669 C C . GLN A 1 89 ? -2.475 -6.352 -10.213 1.00 93.12 89 GLN A C 1
ATOM 671 O O . GLN A 1 89 ? -2.083 -6.832 -11.273 1.00 93.12 89 GLN A O 1
ATOM 676 N N . LEU A 1 90 ? -1.644 -6.119 -9.192 1.00 91.62 90 LEU A N 1
ATOM 677 C CA . LEU A 1 90 ? -0.218 -6.437 -9.249 1.00 91.62 90 LEU A CA 1
ATOM 678 C C . LEU A 1 90 ? 0.015 -7.943 -9.444 1.00 91.62 90 LEU A C 1
ATOM 680 O O . LEU A 1 90 ? 0.839 -8.325 -10.265 1.00 91.62 90 LEU A O 1
ATOM 684 N N . LYS A 1 91 ? -0.721 -8.820 -8.747 1.00 95.06 91 LYS A N 1
ATOM 685 C CA . LYS A 1 91 ? -0.615 -10.284 -8.930 1.00 95.06 91 LYS A CA 1
ATOM 686 C C . LYS A 1 91 ? -0.996 -10.742 -10.338 1.00 95.06 91 LYS A C 1
ATOM 688 O O . LYS A 1 91 ? -0.514 -11.781 -10.777 1.00 95.06 91 LYS A O 1
ATOM 693 N N . ALA A 1 92 ? -1.884 -10.011 -11.009 1.00 94.31 92 ALA A N 1
ATOM 694 C CA . ALA A 1 92 ? -2.431 -10.399 -12.302 1.00 94.31 92 ALA A CA 1
ATOM 695 C C . ALA A 1 92 ? -1.479 -10.148 -13.482 1.00 94.31 92 ALA A C 1
ATOM 697 O O . ALA A 1 92 ? -1.708 -10.706 -14.555 1.00 94.31 92 ALA A O 1
ATOM 698 N N . PHE A 1 93 ? -0.427 -9.339 -13.316 1.00 90.06 93 PHE A N 1
ATOM 699 C CA . PHE A 1 93 ? 0.558 -9.115 -14.371 1.00 90.06 93 PHE A CA 1
ATOM 700 C C . PHE A 1 93 ? 1.943 -9.629 -13.973 1.00 90.06 93 PHE A C 1
ATOM 702 O O . PHE A 1 93 ? 2.318 -9.656 -12.801 1.00 90.06 93 PHE A O 1
ATOM 709 N N . GLN A 1 94 ? 2.706 -10.036 -14.985 1.00 93.50 94 GLN A N 1
ATOM 710 C CA . GLN A 1 94 ? 4.080 -10.489 -14.837 1.00 93.50 94 GLN A CA 1
ATOM 711 C C . GLN A 1 94 ? 5.022 -9.425 -15.416 1.00 93.50 94 GLN A C 1
ATOM 713 O O . GLN A 1 94 ? 4.861 -9.077 -16.589 1.00 93.50 94 GLN A O 1
ATOM 718 N N . PRO A 1 95 ? 5.972 -8.900 -14.624 1.00 92.12 95 PRO A N 1
ATOM 719 C CA . PRO A 1 95 ? 6.942 -7.927 -15.113 1.00 92.12 95 PRO A CA 1
ATOM 720 C C . PRO A 1 95 ? 7.857 -8.504 -16.199 1.00 92.12 95 PRO A C 1
ATOM 722 O O . PRO A 1 95 ? 8.162 -9.698 -16.195 1.00 92.12 95 PRO A O 1
ATOM 725 N N . GLN A 1 96 ? 8.300 -7.650 -17.117 1.00 91.62 96 GLN A N 1
ATOM 726 C CA . GLN A 1 96 ? 9.131 -8.005 -18.271 1.00 91.62 96 GLN A CA 1
ATOM 727 C C . GLN A 1 96 ? 10.617 -7.732 -18.030 1.00 91.62 96 GLN A C 1
ATOM 729 O O . GLN A 1 96 ? 11.468 -8.402 -18.606 1.00 91.62 96 GLN A O 1
ATOM 734 N N . SER A 1 97 ? 10.934 -6.779 -17.154 1.00 88.06 97 SER A N 1
ATOM 735 C CA . SER A 1 97 ? 12.304 -6.402 -16.811 1.00 88.06 97 SER A CA 1
ATOM 736 C C . SER A 1 97 ? 12.714 -6.907 -15.423 1.00 88.06 97 SER A C 1
ATOM 738 O O . SER A 1 97 ? 11.887 -7.105 -14.529 1.00 88.06 97 SER A O 1
ATOM 740 N N . GLU A 1 98 ? 14.020 -7.078 -15.198 1.00 89.81 98 GLU A N 1
ATOM 741 C CA . GLU A 1 98 ? 14.558 -7.431 -13.875 1.00 89.81 98 GLU A CA 1
ATOM 742 C C . GLU A 1 98 ? 14.196 -6.367 -12.830 1.00 89.81 98 GLU A C 1
ATOM 744 O O . GLU A 1 98 ? 13.684 -6.680 -11.755 1.00 89.81 98 GLU A O 1
ATOM 749 N N . LYS A 1 99 ? 14.382 -5.085 -13.165 1.00 83.75 99 LYS A N 1
ATOM 750 C CA . LYS A 1 99 ? 14.026 -3.990 -12.257 1.00 83.75 99 LYS A CA 1
ATOM 751 C C . LYS A 1 99 ? 12.520 -3.897 -12.031 1.00 83.75 99 LYS A C 1
ATOM 753 O O . LYS A 1 99 ? 12.095 -3.695 -10.896 1.00 83.75 99 LYS A O 1
ATOM 758 N N . GLY A 1 100 ? 11.720 -4.103 -13.079 1.00 86.25 100 GLY A N 1
ATOM 759 C CA . GLY A 1 100 ? 10.269 -4.218 -12.977 1.00 86.25 100 GLY A CA 1
ATOM 760 C C . GLY A 1 100 ? 9.851 -5.357 -12.055 1.00 86.25 100 GLY A C 1
ATOM 761 O O . GLY A 1 100 ? 8.960 -5.166 -11.237 1.00 86.25 100 GLY A O 1
ATOM 762 N N . THR A 1 101 ? 10.549 -6.496 -12.100 1.00 92.19 101 THR A N 1
ATOM 763 C CA . THR A 1 101 ? 10.329 -7.644 -11.204 1.00 92.19 101 THR A CA 1
ATOM 764 C C . THR A 1 101 ? 10.591 -7.289 -9.743 1.00 92.19 101 THR A C 1
ATOM 766 O O . THR A 1 101 ? 9.773 -7.592 -8.873 1.00 92.19 101 THR A O 1
ATOM 769 N N . ILE A 1 102 ? 11.707 -6.618 -9.455 1.00 90.62 102 ILE A N 1
ATOM 770 C CA . ILE A 1 102 ? 12.062 -6.223 -8.085 1.00 90.62 102 ILE A CA 1
ATOM 771 C C . ILE A 1 102 ? 11.057 -5.190 -7.551 1.00 90.62 102 ILE A C 1
ATOM 773 O O . ILE A 1 102 ? 10.491 -5.372 -6.471 1.00 90.62 102 ILE A O 1
ATOM 777 N N . MET A 1 103 ? 10.785 -4.141 -8.331 1.00 87.06 103 MET A N 1
ATOM 778 C CA . MET A 1 103 ? 9.835 -3.079 -7.987 1.00 87.06 103 MET A CA 1
ATOM 779 C C . MET A 1 103 ? 8.411 -3.623 -7.789 1.00 87.06 103 MET A C 1
ATOM 781 O O . MET A 1 103 ? 7.760 -3.311 -6.791 1.00 87.06 103 MET A O 1
ATOM 785 N N . HIS A 1 104 ? 7.938 -4.480 -8.697 1.00 89.62 104 HIS A N 1
ATOM 786 C CA . HIS A 1 104 ? 6.670 -5.201 -8.561 1.00 89.62 104 HIS A CA 1
ATOM 787 C C . HIS A 1 104 ? 6.612 -5.994 -7.260 1.00 89.62 104 HIS A C 1
ATOM 789 O O . HIS A 1 104 ? 5.633 -5.880 -6.525 1.00 89.62 104 HIS A O 1
ATOM 795 N N . GLY A 1 105 ? 7.669 -6.746 -6.941 1.00 91.25 105 GLY A N 1
ATOM 796 C CA . GLY A 1 105 ? 7.739 -7.540 -5.720 1.00 91.25 105 GLY A CA 1
ATOM 797 C C . GLY A 1 105 ? 7.589 -6.688 -4.459 1.00 91.25 105 GLY A C 1
ATOM 798 O O . GLY A 1 105 ? 6.840 -7.060 -3.555 1.00 91.25 105 GLY A O 1
ATOM 799 N N . HIS A 1 106 ? 8.254 -5.535 -4.413 1.00 90.31 106 HIS A N 1
ATOM 800 C CA . HIS A 1 106 ? 8.133 -4.564 -3.325 1.00 90.31 106 HIS A CA 1
ATOM 801 C C . HIS A 1 106 ? 6.708 -4.023 -3.182 1.00 90.31 106 HIS A C 1
ATOM 803 O O . HIS A 1 106 ? 6.113 -4.124 -2.106 1.00 90.31 106 HIS A O 1
ATOM 809 N N . PHE A 1 107 ? 6.106 -3.538 -4.272 1.00 87.19 107 PHE A N 1
ATOM 810 C CA . PHE A 1 107 ? 4.738 -3.020 -4.222 1.00 87.19 107 PHE A CA 1
ATOM 811 C C . PHE A 1 107 ? 3.710 -4.090 -3.881 1.00 87.19 107 PHE A C 1
ATOM 813 O O . PHE A 1 107 ? 2.773 -3.825 -3.127 1.00 87.19 107 PHE A O 1
ATOM 820 N N . LEU A 1 108 ? 3.887 -5.310 -4.382 1.00 92.19 108 LEU A N 1
ATOM 821 C CA . LEU A 1 108 ? 2.999 -6.420 -4.078 1.00 92.19 108 LEU A CA 1
ATOM 822 C C . LEU A 1 108 ? 3.076 -6.805 -2.596 1.00 92.19 108 LEU A C 1
ATOM 824 O O . LEU A 1 108 ? 2.038 -6.993 -1.957 1.00 92.19 108 LEU A O 1
ATOM 828 N N . ARG A 1 109 ? 4.286 -6.904 -2.031 1.00 91.75 109 ARG A N 1
ATOM 829 C CA . ARG A 1 109 ? 4.467 -7.205 -0.603 1.00 91.75 109 ARG A CA 1
ATOM 830 C C . ARG A 1 109 ? 3.928 -6.084 0.276 1.00 91.75 109 ARG A C 1
ATOM 832 O O . ARG A 1 109 ? 3.185 -6.380 1.208 1.00 91.75 109 ARG A O 1
ATOM 839 N N . GLY A 1 110 ? 4.254 -4.830 -0.034 1.00 87.50 110 GLY A N 1
ATOM 840 C CA . GLY A 1 110 ? 3.790 -3.667 0.720 1.00 87.50 110 GLY A CA 1
ATOM 841 C C . GLY A 1 110 ? 2.266 -3.532 0.711 1.00 87.50 110 GLY A C 1
ATOM 842 O O . GLY A 1 110 ? 1.658 -3.468 1.776 1.00 87.50 110 GLY A O 1
ATOM 843 N N . SER A 1 111 ? 1.629 -3.600 -0.464 1.00 87.06 111 SER A N 1
ATOM 844 C CA . SER A 1 111 ? 0.160 -3.535 -0.579 1.00 87.06 111 SER A CA 1
ATOM 845 C C . SER A 1 111 ? -0.543 -4.716 0.095 1.00 87.06 111 SER A C 1
ATOM 847 O O . SER A 1 111 ? -1.503 -4.508 0.832 1.00 87.06 111 SER A O 1
ATOM 849 N N . SER A 1 112 ? -0.044 -5.946 -0.077 1.00 92.12 112 SER A N 1
ATOM 850 C CA . SER A 1 112 ? -0.641 -7.132 0.559 1.00 92.12 112 SER A CA 1
ATOM 851 C C . SER A 1 112 ? -0.527 -7.090 2.086 1.00 92.12 112 SER A C 1
ATOM 853 O O . SER A 1 112 ? -1.492 -7.405 2.781 1.00 92.12 112 SER A O 1
ATOM 855 N N . LYS A 1 113 ? 0.638 -6.694 2.622 1.00 90.19 113 LYS A N 1
ATOM 856 C CA . LYS A 1 113 ? 0.835 -6.536 4.071 1.00 90.19 113 LYS A CA 1
ATOM 857 C C . LYS A 1 113 ? -0.020 -5.391 4.613 1.00 90.19 113 LYS A C 1
ATOM 859 O O . LYS A 1 113 ? -0.713 -5.582 5.606 1.00 90.19 113 LYS A O 1
ATOM 864 N N . GLY A 1 114 ? -0.026 -4.242 3.937 1.00 86.19 114 GLY A N 1
ATOM 865 C CA . GLY A 1 114 ? -0.840 -3.086 4.311 1.00 86.19 114 GLY A CA 1
ATOM 866 C C . GLY A 1 114 ? -2.333 -3.417 4.376 1.00 86.19 114 GLY A C 1
ATOM 867 O O . GLY A 1 114 ? -2.977 -3.104 5.372 1.00 86.19 114 GLY A O 1
ATOM 868 N N . ALA A 1 115 ? -2.865 -4.128 3.376 1.00 89.69 115 ALA A N 1
ATOM 869 C CA . ALA A 1 115 ? -4.246 -4.614 3.378 1.00 89.69 115 ALA A CA 1
ATOM 870 C C . ALA A 1 115 ? -4.559 -5.481 4.608 1.00 89.69 115 ALA A C 1
ATOM 872 O O . ALA A 1 115 ? -5.526 -5.227 5.325 1.00 89.69 115 ALA A O 1
ATOM 873 N N . ALA A 1 116 ? -3.716 -6.481 4.883 1.00 91.38 116 ALA A N 1
ATOM 874 C CA . ALA A 1 116 ? -3.907 -7.383 6.015 1.00 91.38 116 ALA A CA 1
ATOM 875 C C . ALA A 1 116 ? -3.846 -6.648 7.366 1.00 91.38 116 ALA A C 1
ATOM 877 O O . ALA A 1 116 ? -4.621 -6.951 8.273 1.00 91.38 116 ALA A O 1
ATOM 878 N N . LEU A 1 117 ? -2.951 -5.667 7.500 1.00 88.19 117 LEU A N 1
ATOM 879 C CA . LEU A 1 117 ? -2.831 -4.849 8.706 1.00 88.19 117 LEU A CA 1
ATOM 880 C C . LEU A 1 117 ? -4.036 -3.932 8.900 1.00 88.19 117 LEU A C 1
ATOM 882 O O . LEU A 1 117 ? -4.522 -3.811 10.020 1.00 88.19 117 LEU A O 1
ATOM 886 N N . MET A 1 118 ? -4.562 -3.348 7.823 1.00 86.25 118 MET A N 1
ATOM 887 C CA . MET A 1 118 ? -5.779 -2.536 7.867 1.00 86.25 118 MET A CA 1
ATOM 888 C C . MET A 1 118 ? -7.006 -3.366 8.266 1.00 86.25 118 MET A C 1
ATOM 890 O O . MET A 1 118 ? -7.790 -2.915 9.096 1.00 86.25 118 MET A O 1
ATOM 894 N N . ARG A 1 119 ? -7.139 -4.603 7.758 1.00 90.88 119 ARG A N 1
ATOM 895 C CA . ARG A 1 119 ? -8.183 -5.553 8.196 1.00 90.88 119 ARG A CA 1
ATOM 896 C C . ARG A 1 119 ? -8.059 -5.862 9.686 1.00 90.88 119 ARG A C 1
ATOM 898 O O . ARG A 1 119 ? -9.014 -5.676 10.431 1.00 90.88 119 ARG A O 1
ATOM 905 N N . ARG A 1 120 ? -6.861 -6.254 10.134 1.00 89.50 120 ARG A N 1
ATOM 906 C CA . ARG A 1 120 ? -6.588 -6.541 11.553 1.00 89.50 120 ARG A CA 1
ATOM 907 C C . ARG A 1 120 ? -6.880 -5.343 12.445 1.00 89.50 120 ARG A C 1
ATOM 909 O O . ARG A 1 120 ? -7.439 -5.519 13.516 1.00 89.50 120 ARG A O 1
ATOM 916 N N . PHE A 1 121 ? -6.513 -4.141 12.012 1.00 84.94 121 PHE A N 1
ATOM 917 C CA . PHE A 1 121 ? -6.802 -2.913 12.742 1.00 84.94 121 PHE A CA 1
ATOM 918 C C . PHE A 1 121 ? -8.308 -2.644 12.824 1.00 84.94 121 PHE A C 1
ATOM 920 O O . PHE A 1 121 ? -8.806 -2.320 13.897 1.00 84.94 121 PHE A O 1
ATOM 927 N N . ALA A 1 122 ? -9.037 -2.818 11.720 1.00 85.25 122 ALA A N 1
ATOM 928 C CA . ALA A 1 122 ? -10.483 -2.631 11.684 1.00 85.25 122 ALA A CA 1
ATOM 929 C C . ALA A 1 122 ? -11.238 -3.627 12.584 1.00 85.25 122 ALA A C 1
ATOM 931 O O . ALA A 1 122 ? -12.300 -3.299 13.111 1.00 85.25 122 ALA A O 1
ATOM 932 N N . GLU A 1 123 ? -10.685 -4.826 12.763 1.00 88.12 123 GLU A N 1
ATOM 933 C CA . GLU A 1 123 ? -11.244 -5.906 13.583 1.00 88.12 123 GLU A CA 1
ATOM 934 C C . GLU A 1 123 ? -10.744 -5.897 15.039 1.00 88.12 123 GLU A C 1
ATOM 936 O O . GLU A 1 123 ? -11.286 -6.621 15.876 1.00 88.12 123 GLU A O 1
ATOM 941 N N . ALA A 1 124 ? -9.718 -5.103 15.358 1.00 83.50 124 ALA A N 1
ATOM 942 C CA . ALA A 1 124 ? -9.124 -5.062 16.688 1.00 83.50 124 ALA A CA 1
ATOM 943 C C . ALA A 1 124 ? -10.056 -4.394 17.711 1.00 83.50 124 ALA A C 1
ATOM 945 O O . ALA A 1 124 ? -10.707 -3.384 17.434 1.00 83.50 124 ALA A O 1
ATOM 946 N N . ASP A 1 125 ? -10.056 -4.908 18.945 1.00 77.38 125 ASP A N 1
ATOM 947 C CA . ASP A 1 125 ? -10.609 -4.159 20.072 1.00 77.38 125 ASP A CA 1
ATOM 948 C C . ASP A 1 125 ? -9.740 -2.914 20.291 1.00 77.38 125 ASP A C 1
ATOM 950 O O . ASP A 1 125 ? -8.544 -3.016 20.562 1.00 77.38 125 ASP A O 1
ATOM 954 N N . GLY A 1 126 ? -10.340 -1.724 20.202 1.00 70.62 126 GLY A N 1
ATOM 955 C CA . GLY A 1 126 ? -9.645 -0.451 20.416 1.00 70.62 126 GLY A CA 1
ATOM 956 C C . GLY A 1 126 ? -9.017 -0.302 21.810 1.00 70.62 126 GLY A C 1
ATOM 957 O O . GLY A 1 126 ? -8.214 0.609 22.023 1.00 70.62 126 GLY A O 1
ATOM 958 N N . ASN A 1 127 ? -9.353 -1.186 22.755 1.00 75.81 127 ASN A N 1
ATOM 959 C CA . ASN A 1 127 ? -8.729 -1.264 24.076 1.00 75.81 127 ASN A CA 1
ATOM 960 C C . ASN A 1 127 ? -7.514 -2.210 24.129 1.00 75.81 127 ASN A C 1
ATOM 962 O O . ASN A 1 127 ? -6.745 -2.153 25.095 1.00 75.81 127 ASN A O 1
ATOM 966 N N . ASP A 1 128 ? -7.292 -3.042 23.107 1.00 81.88 128 ASP A N 1
ATOM 967 C CA . ASP A 1 128 ? -6.125 -3.921 23.003 1.00 81.88 128 ASP A CA 1
ATOM 968 C C . ASP A 1 128 ? -4.898 -3.146 22.504 1.00 81.88 128 ASP A C 1
ATOM 970 O O . ASP A 1 128 ? -4.455 -3.202 21.356 1.00 81.88 128 ASP A O 1
ATOM 974 N N . THR A 1 129 ? -4.324 -2.383 23.428 1.00 79.00 129 THR A N 1
ATOM 975 C CA . THR A 1 129 ? -3.125 -1.580 23.167 1.00 79.00 129 THR A CA 1
ATOM 976 C C . THR A 1 129 ? -1.892 -2.396 22.768 1.00 79.00 129 THR A C 1
ATOM 978 O O . THR A 1 129 ? -0.972 -1.812 22.195 1.00 79.00 129 THR A O 1
ATOM 981 N N . GLN A 1 130 ? -1.835 -3.702 23.052 1.00 83.94 130 GLN A N 1
ATOM 982 C CA . GLN A 1 130 ? -0.720 -4.548 22.625 1.00 83.94 130 GLN A CA 1
ATOM 983 C C . GLN A 1 130 ? -0.874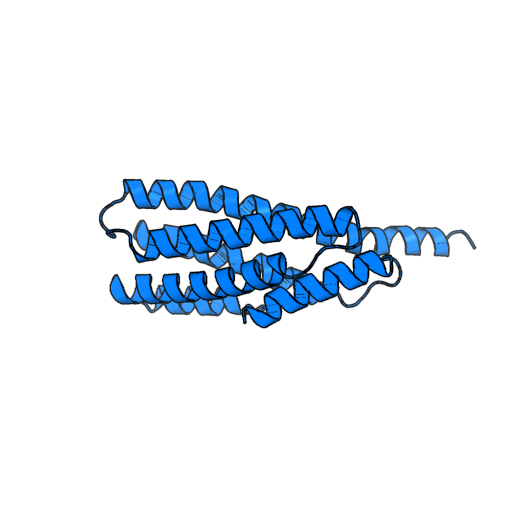 -4.922 21.149 1.00 83.94 130 GLN A C 1
ATOM 985 O O . GLN A 1 130 ? 0.056 -4.692 20.375 1.00 83.94 130 GLN A O 1
ATOM 990 N N . ALA A 1 131 ? -2.061 -5.382 20.742 1.00 82.88 131 ALA A N 1
ATOM 991 C CA . ALA A 1 131 ? -2.359 -5.660 19.339 1.00 82.88 131 ALA A CA 1
ATOM 992 C C . ALA A 1 131 ? -2.154 -4.418 18.456 1.00 82.88 131 ALA A C 1
ATOM 994 O O . ALA A 1 131 ? -1.550 -4.501 17.387 1.00 82.88 131 ALA A O 1
ATOM 995 N N . LEU A 1 132 ? -2.577 -3.239 18.929 1.00 79.38 132 LEU A N 1
ATOM 996 C CA . LEU A 1 132 ? -2.388 -1.980 18.201 1.00 79.38 132 LEU A CA 1
ATOM 997 C C . LEU A 1 132 ? -0.906 -1.608 18.006 1.00 79.38 132 LEU A C 1
ATOM 999 O O . LEU A 1 132 ? -0.542 -1.093 16.950 1.00 79.38 132 LEU A O 1
ATOM 1003 N N . LYS A 1 133 ? -0.037 -1.895 18.985 1.00 80.38 133 LYS A N 1
ATOM 1004 C CA . LYS A 1 133 ? 1.417 -1.669 18.865 1.00 80.38 133 LYS A CA 1
ATOM 1005 C C . LYS A 1 133 ? 2.085 -2.642 17.901 1.00 80.38 133 LYS A C 1
ATOM 1007 O O . LYS A 1 133 ? 3.006 -2.257 17.187 1.00 80.38 133 LYS A O 1
ATOM 1012 N N . GLU A 1 134 ? 1.647 -3.896 17.888 1.00 85.44 134 GLU A N 1
ATOM 1013 C CA . GLU A 1 134 ? 2.155 -4.900 16.950 1.00 85.44 134 GLU A CA 1
ATOM 1014 C C . GLU A 1 134 ? 1.786 -4.533 15.513 1.00 85.44 134 GLU A C 1
ATOM 1016 O O . GLU A 1 134 ? 2.654 -4.524 14.641 1.00 85.44 134 GLU A O 1
ATOM 1021 N N . ILE A 1 135 ? 0.537 -4.111 15.290 1.00 83.81 135 ILE A N 1
ATOM 1022 C CA . ILE A 1 135 ? 0.086 -3.582 13.999 1.00 83.81 135 ILE A CA 1
ATOM 1023 C C . ILE A 1 135 ? 0.950 -2.392 13.567 1.00 83.81 135 ILE A C 1
ATOM 1025 O O . ILE A 1 135 ? 1.359 -2.325 12.413 1.00 83.81 135 ILE A O 1
ATOM 1029 N N . GLU A 1 136 ? 1.264 -1.473 14.481 1.00 78.06 136 GLU A N 1
ATOM 1030 C CA . GLU A 1 136 ? 2.112 -0.313 14.190 1.00 78.06 136 GLU A CA 1
ATOM 1031 C C . GLU A 1 136 ? 3.548 -0.707 13.798 1.00 78.06 136 GLU A C 1
ATOM 1033 O O . GLU A 1 136 ? 4.105 -0.147 12.853 1.00 78.06 136 GLU A O 1
ATOM 1038 N N . ALA A 1 137 ? 4.147 -1.687 14.477 1.00 81.31 137 ALA A N 1
ATOM 1039 C CA . ALA A 1 137 ? 5.485 -2.178 14.145 1.00 81.31 137 ALA A CA 1
ATOM 1040 C C . ALA A 1 137 ? 5.520 -2.925 12.799 1.00 81.31 137 ALA A C 1
ATOM 1042 O O . ALA A 1 137 ? 6.456 -2.773 12.012 1.00 81.31 137 ALA A O 1
ATOM 1043 N N . GLU A 1 138 ? 4.496 -3.727 12.511 1.00 85.00 138 GLU A N 1
ATOM 1044 C CA . GLU A 1 138 ? 4.376 -4.430 11.232 1.00 85.00 138 GLU A CA 1
ATOM 1045 C C . GLU A 1 138 ? 4.078 -3.470 10.076 1.00 85.00 138 GLU A C 1
ATOM 1047 O O . GLU A 1 138 ? 4.557 -3.685 8.957 1.00 85.00 138 GLU A O 1
ATOM 1052 N N . LEU A 1 139 ? 3.337 -2.393 10.346 1.00 78.19 139 LEU A N 1
ATOM 1053 C CA . LEU A 1 139 ? 3.073 -1.342 9.374 1.00 78.19 139 LEU A CA 1
ATOM 1054 C C . LEU A 1 139 ? 4.375 -0.723 8.892 1.00 78.19 139 LEU A C 1
ATOM 1056 O O . LEU A 1 139 ? 4.572 -0.637 7.694 1.00 78.19 139 LEU A O 1
ATOM 1060 N N .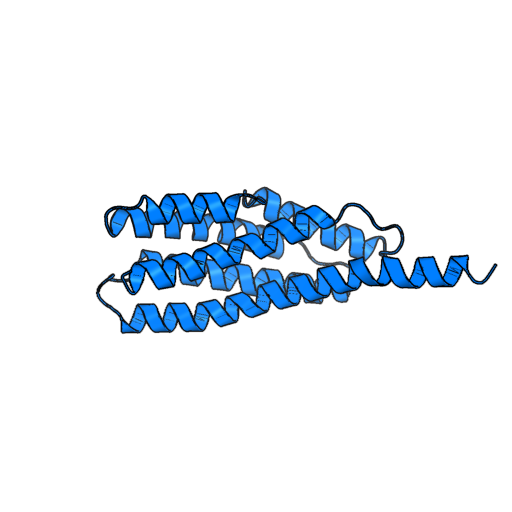 GLU A 1 140 ? 5.306 -0.403 9.787 1.00 77.00 140 GLU A N 1
ATOM 1061 C CA . GLU A 1 140 ? 6.626 0.110 9.405 1.00 77.00 140 GLU A CA 1
ATOM 1062 C C . GLU A 1 140 ? 7.358 -0.822 8.416 1.00 77.00 140 GLU A C 1
ATOM 1064 O O . GLU A 1 140 ? 8.029 -0.379 7.486 1.00 77.00 140 GLU A O 1
ATOM 1069 N N . THR A 1 141 ? 7.172 -2.137 8.544 1.00 81.81 141 THR A N 1
ATOM 1070 C CA . THR A 1 141 ? 7.766 -3.109 7.612 1.00 81.81 141 THR A CA 1
ATOM 1071 C C . THR A 1 141 ? 7.031 -3.152 6.274 1.00 81.81 141 THR A C 1
ATOM 1073 O O . THR A 1 141 ? 7.663 -3.255 5.222 1.00 81.81 141 THR A O 1
ATOM 1076 N N . ALA A 1 142 ? 5.694 -3.088 6.281 1.00 82.06 142 ALA A N 1
ATOM 1077 C CA . ALA A 1 142 ? 4.937 -2.851 5.052 1.00 82.06 142 ALA A CA 1
ATOM 1078 C C . ALA A 1 142 ? 5.383 -1.533 4.408 1.00 82.06 142 ALA A C 1
ATOM 1080 O O . ALA A 1 142 ? 5.409 -1.429 3.177 1.00 82.06 142 ALA A O 1
ATOM 1081 N N . ASN A 1 143 ? 5.808 -0.584 5.249 1.00 77.50 143 ASN A N 1
ATOM 1082 C CA . ASN A 1 143 ? 6.135 0.743 4.818 1.00 77.50 143 ASN A CA 1
ATOM 1083 C C . ASN A 1 143 ? 7.394 0.793 3.966 1.00 77.50 143 ASN A C 1
ATOM 1085 O O . ASN A 1 143 ? 7.402 1.219 2.808 1.00 77.50 143 ASN A O 1
ATOM 1089 N N . GLN A 1 144 ? 8.436 0.212 4.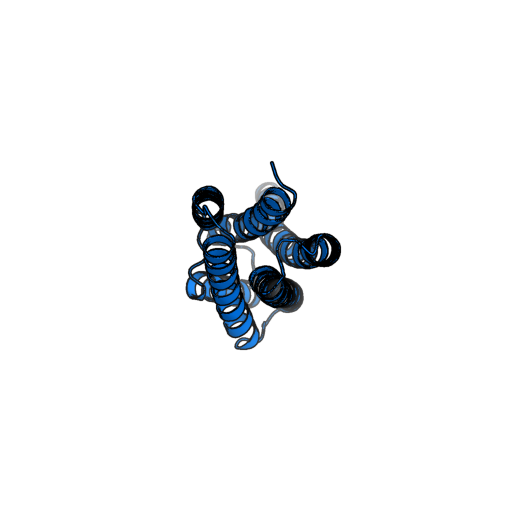537 1.00 82.44 144 GLN A N 1
ATOM 1090 C CA . GLN A 1 144 ? 9.735 0.051 3.911 1.00 82.44 144 GLN A CA 1
ATOM 1091 C C . GLN A 1 144 ? 9.659 -0.708 2.583 1.00 82.44 144 GLN A C 1
ATOM 1093 O O . GLN A 1 144 ? 10.416 -0.406 1.666 1.00 82.44 144 GLN A O 1
ATOM 1098 N N . GLU A 1 145 ? 8.741 -1.668 2.434 1.00 86.75 145 GLU A N 1
ATOM 1099 C CA . GLU A 1 145 ? 8.571 -2.389 1.168 1.00 86.75 145 GLU A CA 1
ATOM 1100 C C . GLU A 1 145 ? 8.094 -1.461 0.049 1.00 86.75 145 GLU A C 1
ATOM 1102 O O . GLU A 1 145 ? 8.673 -1.480 -1.033 1.00 86.75 145 GLU A O 1
ATOM 1107 N N . ILE A 1 146 ? 7.084 -0.616 0.286 1.00 80.12 146 ILE A N 1
ATOM 1108 C CA . ILE A 1 146 ? 6.640 0.330 -0.752 1.00 80.12 146 ILE A CA 1
ATOM 1109 C C . ILE A 1 146 ? 7.725 1.371 -1.007 1.00 80.12 146 ILE A C 1
ATOM 1111 O O . ILE A 1 146 ? 8.007 1.654 -2.168 1.00 80.12 146 ILE A O 1
ATOM 1115 N N . GLU A 1 147 ? 8.371 1.898 0.037 1.00 78.81 147 GLU A N 1
ATOM 1116 C CA . GLU A 1 147 ? 9.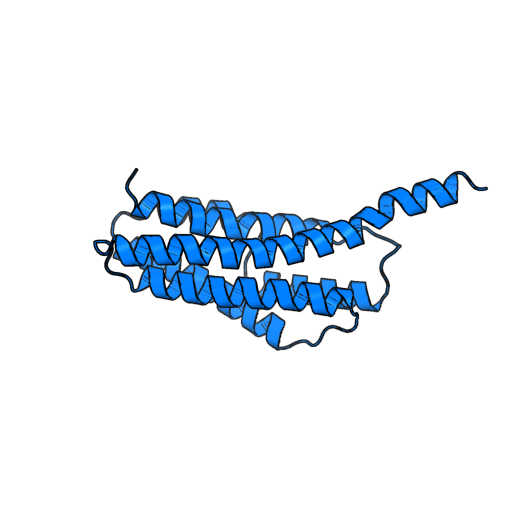472 2.855 -0.115 1.00 78.81 147 GLU A CA 1
ATOM 1117 C C . GLU A 1 147 ? 10.610 2.295 -0.971 1.00 78.81 147 GLU A C 1
ATOM 1119 O O . GLU A 1 147 ? 11.091 2.982 -1.866 1.00 78.81 147 GLU A O 1
ATOM 1124 N N . GLN A 1 148 ? 11.000 1.034 -0.776 1.00 83.56 148 GLN A N 1
ATOM 1125 C CA . GLN A 1 148 ? 12.011 0.379 -1.612 1.00 83.56 148 GLN A CA 1
ATOM 1126 C C . GLN A 1 148 ? 11.562 0.275 -3.078 1.00 83.56 148 GLN A C 1
ATOM 1128 O O . GLN A 1 148 ? 12.353 0.542 -3.984 1.00 83.56 148 GLN A O 1
ATOM 1133 N N . GLY A 1 149 ? 10.282 -0.021 -3.328 1.00 80.69 149 GLY A N 1
ATOM 1134 C CA . GLY A 1 149 ? 9.701 0.042 -4.673 1.00 80.69 149 GLY A CA 1
ATOM 1135 C C . GLY A 1 149 ? 9.758 1.451 -5.279 1.00 80.69 149 GLY A C 1
ATOM 1136 O O . GLY A 1 149 ? 10.095 1.609 -6.454 1.00 80.69 149 GLY A O 1
ATOM 1137 N N . LEU A 1 150 ? 9.495 2.485 -4.474 1.00 76.88 150 LEU A N 1
ATOM 1138 C CA . LEU A 1 150 ? 9.557 3.890 -4.889 1.00 76.88 150 LEU A CA 1
ATOM 1139 C C . LEU A 1 150 ? 10.980 4.375 -5.155 1.00 76.88 150 LEU A C 1
ATOM 1141 O O . LEU A 1 150 ? 11.196 5.116 -6.109 1.00 76.88 150 LEU A O 1
ATOM 1145 N N . VAL A 1 151 ? 11.956 3.962 -4.349 1.00 77.88 151 VAL A N 1
ATOM 1146 C CA . VAL A 1 151 ? 13.367 4.294 -4.573 1.00 77.88 151 VAL A CA 1
ATOM 1147 C C . VAL A 1 151 ? 13.821 3.731 -5.913 1.00 77.88 151 VAL A C 1
ATOM 1149 O O . VAL A 1 151 ? 14.380 4.474 -6.712 1.00 77.88 151 VAL A O 1
ATOM 1152 N N . LEU A 1 152 ? 13.500 2.471 -6.218 1.00 76.75 152 LEU A N 1
ATOM 1153 C CA . LEU A 1 152 ? 13.818 1.873 -7.519 1.00 76.75 152 LEU A CA 1
ATOM 1154 C C . LEU A 1 152 ? 13.128 2.611 -8.672 1.00 76.75 152 LEU A C 1
ATOM 1156 O O . LEU A 1 152 ? 13.740 2.854 -9.714 1.00 76.75 152 LEU A O 1
ATOM 1160 N N . PHE A 1 153 ? 11.878 3.028 -8.467 1.00 74.00 153 PHE A N 1
ATOM 1161 C CA . PHE A 1 153 ? 11.158 3.871 -9.414 1.00 74.00 153 PHE A CA 1
ATOM 1162 C C . PHE A 1 153 ? 11.876 5.216 -9.653 1.00 74.00 153 PHE A C 1
ATOM 1164 O O . PHE A 1 153 ? 12.104 5.610 -10.802 1.00 74.00 153 PHE A O 1
ATOM 1171 N N . ILE A 1 154 ? 12.287 5.911 -8.588 1.00 71.69 154 ILE A N 1
ATOM 1172 C CA . ILE A 1 154 ? 13.011 7.187 -8.673 1.00 71.69 154 ILE A CA 1
ATOM 1173 C C . ILE A 1 154 ? 14.387 6.989 -9.312 1.00 71.69 154 ILE A C 1
ATOM 1175 O O . ILE A 1 154 ? 14.766 7.759 -10.182 1.00 71.69 154 ILE A O 1
ATOM 1179 N N . GLU A 1 155 ? 15.146 5.960 -8.944 1.00 70.75 155 GLU A N 1
ATOM 1180 C CA . GLU A 1 155 ? 16.479 5.704 -9.501 1.00 70.75 155 GLU A CA 1
ATOM 1181 C C . GLU A 1 155 ? 16.443 5.489 -11.013 1.00 70.75 155 GLU A C 1
ATOM 1183 O O . GLU A 1 155 ? 17.268 6.033 -11.755 1.00 70.75 155 GLU A O 1
ATOM 1188 N N . MET A 1 156 ? 15.478 4.706 -11.484 1.00 65.88 156 MET A N 1
ATOM 1189 C CA . MET A 1 156 ? 15.293 4.458 -12.907 1.00 65.88 156 MET A CA 1
ATOM 1190 C C . MET A 1 156 ? 14.845 5.722 -13.656 1.00 65.88 156 MET A C 1
ATOM 1192 O O . MET A 1 156 ? 15.292 5.949 -14.780 1.00 65.88 156 MET A O 1
ATOM 1196 N N . THR A 1 157 ? 14.037 6.584 -13.030 1.00 62.53 157 THR A N 1
ATOM 1197 C CA . THR A 1 157 ? 13.618 7.868 -13.620 1.00 62.53 157 THR A CA 1
ATOM 1198 C C . THR A 1 157 ? 14.659 8.985 -13.473 1.00 62.53 157 THR A C 1
ATOM 1200 O O . THR A 1 157 ? 14.659 9.898 -14.291 1.00 62.53 157 THR A O 1
ATOM 1203 N N . ALA A 1 158 ? 15.580 8.922 -12.503 1.00 57.66 158 ALA A N 1
ATOM 1204 C CA . ALA A 1 158 ? 16.589 9.948 -12.213 1.00 57.66 158 ALA A CA 1
ATOM 1205 C C . ALA A 1 158 ? 17.914 9.751 -12.970 1.00 57.66 158 ALA A C 1
ATOM 1207 O O . ALA A 1 158 ? 18.553 10.745 -13.330 1.00 57.66 158 ALA A O 1
ATOM 1208 N N . ARG A 1 159 ? 18.310 8.508 -13.312 1.00 53.75 159 ARG A N 1
ATOM 1209 C CA . ARG A 1 159 ? 19.436 8.253 -14.251 1.00 53.75 159 ARG A CA 1
ATOM 1210 C C . ARG A 1 159 ? 19.269 9.005 -15.588 1.00 53.75 159 ARG A C 1
ATOM 1212 O O . ARG A 1 159 ? 20.261 9.343 -16.229 1.00 53.75 159 ARG A O 1
ATOM 1219 N N . ASN A 1 160 ? 18.029 9.359 -15.929 1.00 52.69 160 ASN A N 1
ATOM 1220 C CA . ASN A 1 160 ? 17.598 10.222 -17.032 1.00 52.69 160 ASN A CA 1
ATOM 1221 C C . ASN A 1 160 ? 18.262 11.617 -17.059 1.00 52.69 160 ASN A C 1
ATOM 1223 O O . ASN A 1 160 ? 18.606 12.097 -18.136 1.00 52.69 160 ASN A O 1
ATOM 1227 N N . ILE A 1 161 ? 18.478 12.271 -15.909 1.00 47.28 161 ILE A N 1
ATOM 1228 C CA . ILE A 1 161 ? 18.969 13.666 -15.865 1.00 47.28 161 ILE A CA 1
ATOM 1229 C C . ILE A 1 161 ? 20.493 13.734 -16.052 1.00 47.28 161 ILE A C 1
ATOM 1231 O O . ILE A 1 161 ? 21.006 14.645 -16.698 1.00 47.28 161 ILE A O 1
ATOM 1235 N N . LEU A 1 162 ? 21.234 12.754 -15.526 1.00 46.81 162 LEU A N 1
ATOM 1236 C CA . LEU A 1 162 ? 22.700 12.748 -15.592 1.00 46.81 162 LEU A CA 1
ATOM 1237 C C . LEU A 1 162 ? 23.241 12.201 -16.924 1.00 46.81 162 LEU A C 1
ATOM 1239 O O . LEU A 1 162 ? 24.238 12.721 -17.425 1.00 46.81 162 LEU A O 1
ATOM 1243 N N . GLN A 1 163 ? 22.587 11.209 -17.543 1.00 48.25 163 GLN A N 1
ATOM 1244 C CA . GLN A 1 163 ? 23.030 10.686 -18.847 1.00 48.25 163 GLN A CA 1
ATOM 1245 C C . GLN A 1 163 ? 22.792 11.677 -19.995 1.00 48.25 163 GLN A C 1
ATOM 1247 O O . GLN A 1 163 ? 23.706 11.922 -20.778 1.00 48.25 163 GLN A O 1
ATOM 1252 N N . THR A 1 164 ? 21.630 12.336 -20.049 1.00 47.75 164 THR A N 1
ATOM 1253 C CA . THR A 1 164 ? 21.359 13.363 -21.074 1.00 47.75 164 THR A CA 1
ATOM 1254 C C . THR A 1 164 ? 22.285 14.580 -20.960 1.00 47.75 164 THR A C 1
ATOM 1256 O O . THR A 1 164 ? 22.703 15.120 -21.982 1.00 47.75 164 THR A O 1
ATOM 1259 N N . ALA A 1 165 ? 22.683 14.975 -19.745 1.00 48.81 165 ALA A N 1
ATOM 1260 C CA . ALA A 1 165 ? 23.655 16.053 -19.526 1.00 48.81 165 ALA A CA 1
ATOM 1261 C C . ALA A 1 165 ? 25.095 15.679 -19.936 1.00 48.81 165 ALA A C 1
ATOM 1263 O O . ALA A 1 165 ? 25.893 16.556 -20.275 1.00 48.81 165 ALA A O 1
ATOM 1264 N N . THR A 1 166 ? 25.436 14.388 -19.922 1.00 48.97 166 THR A N 1
ATOM 1265 C CA . THR A 1 166 ? 26.767 13.903 -20.322 1.00 48.97 166 THR A CA 1
ATOM 1266 C C . THR A 1 166 ? 26.865 13.761 -21.846 1.00 48.97 166 THR A C 1
ATOM 1268 O O . THR A 1 166 ? 27.856 14.185 -22.436 1.00 48.97 166 THR A O 1
ATOM 1271 N N . ASP A 1 167 ? 25.801 13.292 -22.506 1.00 50.69 167 ASP A N 1
ATOM 1272 C CA . ASP A 1 167 ? 25.750 13.148 -23.970 1.00 50.69 167 ASP A CA 1
ATOM 1273 C C . ASP A 1 167 ? 25.655 14.490 -24.721 1.00 50.69 167 ASP A C 1
ATOM 1275 O O . ASP A 1 167 ? 26.064 14.584 -25.880 1.00 50.69 167 ASP A O 1
ATOM 1279 N N . GLN A 1 168 ? 25.148 15.550 -24.078 1.00 49.00 168 GLN A N 1
ATOM 1280 C CA . GLN A 1 168 ? 25.101 16.900 -24.661 1.00 49.00 168 GLN A CA 1
ATOM 1281 C C . GLN A 1 168 ? 26.412 17.689 -24.520 1.00 49.00 168 GLN A C 1
ATOM 1283 O O . GLN A 1 168 ? 26.644 18.593 -25.315 1.00 49.00 168 GLN A O 1
ATOM 1288 N N . ASN A 1 169 ? 27.279 17.342 -23.564 1.00 50.22 169 ASN A N 1
ATOM 1289 C CA . ASN A 1 169 ? 28.593 17.980 -23.381 1.00 50.22 169 ASN A CA 1
ATOM 1290 C C . ASN A 1 169 ? 29.739 17.241 -24.103 1.00 50.22 169 ASN A C 1
ATOM 1292 O O . ASN A 1 169 ? 30.885 17.682 -24.048 1.00 50.22 169 ASN A O 1
ATOM 1296 N N . GLY A 1 170 ? 29.444 16.111 -24.756 1.00 48.97 170 GLY A N 1
ATOM 1297 C CA . GLY A 1 170 ? 30.397 15.311 -25.533 1.00 48.97 170 GLY A CA 1
ATOM 1298 C C . GLY A 1 170 ? 30.309 15.491 -27.055 1.00 48.97 170 GLY A C 1
ATOM 1299 O O . GLY A 1 170 ? 30.916 14.698 -27.775 1.00 48.97 170 GLY A O 1
ATOM 1300 N N . LYS A 1 171 ? 29.547 16.478 -27.549 1.00 42.44 171 LYS A N 1
ATOM 1301 C CA . LYS A 1 171 ? 29.460 16.847 -28.972 1.00 42.44 171 LYS A CA 1
ATOM 1302 C C . LYS A 1 171 ? 30.029 18.233 -29.229 1.00 42.44 171 LYS A C 1
ATOM 1304 O O . LYS A 1 171 ? 29.694 19.149 -28.450 1.00 42.44 171 LYS A O 1
#

=== Feature glossary ===
The record interleaves many kinds of information about one protein. Here is each kind framed as the question it answers.

Q: What does the local fold look like, residue by residue?
A: The Foldseek 3Di string encodes local tertiary geometry as a 20-letter alphabet — one character per residue — derived from the relative positions of nearby Cα atoms. Unlike the amino-acid sequence, 3Di is a direct function of the 3D structure, so two proteins with the same fold have similar 3Di strings even at low sequence identity.

Q: Which residues are in helices, strands, or loops?
A: The SS8 string is DSSP's per-residue secondary-structure call. α-helix (H) means an i→i+4 H-bond ladder; β-strand (E) means the residue participates in a β-sheet; 3₁₀ (G) and π (I) are tighter and wider helices; T/S are turns/bends; '-' is loop.

Q: How big and how compact is the whole molecule?
A: Radius of gyration (Rg) is the root-mean-square distance of Cα atoms from their centroid — a single number for overall size and compactness. A globular domain of N residues has Rg ≈ 2.2·N^0.38 Å; an extended or disordered chain has a much larger Rg. The Cα contact count is the number of residue pairs whose Cα atoms are within 8 Å and are more than four positions apart in sequence — a standard proxy for tertiary packing density. The bounding box is the smallest axis-aligned box enclosing all Cα atoms.

Q: Where is each backbone atom in 3D?
A: Structure coordinates are given as an mmCIF _atom_site loop: one row per atom with element, residue name, chain id, sequence number, and x/y/z position in Å. Only the four main-chain atoms per residue are included here; side chains are omitted to keep the record compact.

Q: What is the amino-acid chain?
A: Primary structure: the covalent order of the twenty standard amino acids along the backbone. Two proteins with the same sequence will (almost always) fold to the same structure; two with 30% identity often share a fold but not the details.

Q: What if only a Cα trace is available?
A: Three-state secondary structure (P-SEA) collapses the eight DSSP classes into helix (a), strand (b), and coil (c). P-SEA assigns these from Cα geometry alone — distances and angles — without requiring backbone oxygens, so it works on any Cα trace.

Q: What family and function is it annotated with?
A: Database cross-references. InterPro integrates a dozen domain/family signature databases into unified entries with residue-range hits. GO terms attach function/process/location labels with evidence codes. CATH codes position the fold in a four-level structural taxonomy. Organism is the NCBI-taxonomy species name.

Q: How confident is the AlphaFold model at each residue?
A: pLDDT is the predicted lDDT-Cα score: AlphaFold's confidence that the local environment of each residue (all inter-atomic distances within 15 Å) is correctly placed. It is a per-residue number between 0 and 100, with higher meaning more reliable.

Q: How mobile is each atom in the crystal?
A: B-factor (Debye–Waller factor) reflects atomic displacement in the crystal lattice. It is an experimental observable (units Å²), not a prediction; low values mean the atom is pinned down, high values mean it moves or is heterogeneous across the crystal.

Q: Which residues are buried vs exposed?
A: SASA measures how much of the protein is reachable by solvent. It is computed by rolling a water-sized probe over the atomic surface and summing the exposed area (Å²). Per-residue SASA distinguishes core (buried, low SASA) from surface (exposed, high SASA) residues; total SASA is a whole-molecule size measure.

Q: What do the diagnostic plots show?
A: Plot images: a contact map (which residues are close in 3D, as an N×N binary image), a Ramachandran scatter (backbone torsion angles, revealing secondary-structure composition at a glance), and — for AlphaFold structures — a PAE heatmap (pairwise prediction confidence).

Q: What known structures does this most resemble?
A: The Foldseek neighbor list gives the closest experimentally determined structures in the PDB, ranked by structural alignment. TM-score near 1 means near-identical fold; near 0.3 means only rough topology match. This is how one finds what a novel AlphaFold prediction most resembles in the solved-structure universe.

Q: Are the domains correctly placed relative to each other?
A: Predicted aligned error is AlphaFold's pairwise confidence. Unlike pLDDT (per-residue), PAE is per-residue-pair and captures whether two parts of the structure are correctly placed relative to each other. Units are ångströms of expected positional error.

Q: What do the rendered images show?
A: Structure images are PyMOL renders from six orthogonal camera directions. Cartoon representation draws helices as coils and strands as arrows; sticks shows the backbone as bonds; surface shows the solvent-excluded envelope. Rainbow coloring maps sequence position to hue (blue→red, N→C); chain coloring assigns a distinct color per polypeptide.

Q: What are the backbone torsion angles?
A: φ (phi) and ψ (psi) are the two rotatable backbone dihedrals per residue: φ is the C(i-1)–N–Cα–C torsion, ψ is the N–Cα–C–N(i+1) torsion, both in degrees on (−180°, 180°]. α-helical residues cluster near (−60°, −45°); β-strand residues near (−120°, +130°). A Ramachandran plot is simply a scatter of (φ, ψ) for every residue.